Protein AF-A0A927G6R2-F1 (afdb_monomer)

Foldseek 3Di:
DVVVLLVQLLVQLLLVLLQVVLVVCCVPVVDDSVCSVVSSVVVNVCCVVQVSVLLVVLCVVCVVPDDPVSLVSSLVSLQVSLQVVQVVVCVVVVDNVSSVSSNVSSVSSSVSSVVSVVVD

pLDDT: mean 94.98, std 3.82, range [74.75, 98.56]

Solvent-accessible surface area (backbone atoms only — not comparable to full-atom values): 6210 Å² total; per-residue (Å²): 111,68,69,58,50,50,53,51,31,45,54,52,34,26,52,52,46,11,54,50,49,33,51,51,41,30,70,75,71,65,45,66,72,82,50,31,62,57,37,31,64,62,38,39,60,51,37,59,71,46,48,48,55,50,53,53,50,33,49,65,78,33,68,92,47,64,70,69,65,23,54,57,52,39,47,50,48,34,40,53,52,12,42,51,52,8,51,56,52,19,68,78,66,76,33,72,67,43,26,56,53,30,32,52,46,21,50,48,37,45,54,44,46,55,56,48,54,78,78,102

Secondary structure (DSSP, 8-state):
-HHHHHHHHHHHHHHHHHHHHHHHHHHHH---GGGHHHHHHHHHHHIIIIIHHHHHHHHHHHTT--HHHHHHHHHHHHHHHHHHHHHHHHHHHT-THHHHHHHHHHHHHHHHHHHHHHH-

Sequence (120 aa):
MIFLRKFLGFVLTTLLIGIFLTFLFAVIEGSSFLVIGLFLTGAFPFVLLIGVPVSFLSDYLTKNLNGKKRYTKAFFIHIIFGVLAGLVISFYFEGLFLVVITIIGALIFWLVDEFLRIKF

Structure (mmCIF, N/CA/C/O backbone):
data_AF-A0A927G6R2-F1
#
_entry.id   AF-A0A927G6R2-F1
#
loop_
_atom_site.group_PDB
_atom_site.id
_atom_site.type_symbol
_atom_site.label_atom_id
_atom_site.label_alt_id
_atom_site.label_comp_id
_atom_site.label_asym_id
_atom_site.label_entity_id
_atom_site.label_seq_id
_atom_site.pdbx_PDB_ins_code
_atom_site.Cartn_x
_atom_site.Cartn_y
_atom_site.Cartn_z
_atom_site.occupancy
_atom_site.B_iso_or_equiv
_atom_site.auth_seq_id
_atom_site.auth_comp_id
_atom_site.auth_asym_id
_atom_site.auth_atom_id
_atom_site.pdbx_PDB_model_num
ATOM 1 N N . MET A 1 1 ? -20.354 2.573 5.208 1.00 74.75 1 MET A N 1
ATOM 2 C CA . MET A 1 1 ? -19.118 3.329 4.882 1.00 74.75 1 MET A CA 1
ATOM 3 C C . MET A 1 1 ? -17.883 2.445 4.683 1.00 74.75 1 MET A C 1
ATOM 5 O O . MET A 1 1 ? -17.019 2.855 3.922 1.00 74.75 1 MET A O 1
ATOM 9 N N . ILE A 1 2 ? -17.796 1.230 5.258 1.00 91.12 2 ILE A N 1
ATOM 10 C CA . ILE A 1 2 ? -16.613 0.356 5.086 1.00 91.12 2 ILE A CA 1
ATOM 11 C C . ILE A 1 2 ? -16.292 0.028 3.619 1.00 91.12 2 ILE A C 1
ATOM 13 O O . ILE A 1 2 ? -15.148 0.177 3.212 1.00 91.12 2 ILE A O 1
ATOM 17 N N . PHE A 1 3 ? -17.290 -0.319 2.799 1.00 93.50 3 PHE A N 1
ATOM 18 C CA . PHE A 1 3 ? -17.073 -0.601 1.374 1.00 93.50 3 PHE A CA 1
ATOM 19 C C . PHE A 1 3 ? -16.540 0.613 0.611 1.00 93.50 3 PHE A C 1
ATOM 21 O O . PHE A 1 3 ? -15.600 0.474 -0.163 1.00 93.50 3 PHE A O 1
ATOM 28 N N . LEU A 1 4 ? -17.067 1.811 0.888 1.00 94.81 4 LEU A N 1
ATOM 29 C CA . LEU A 1 4 ? -16.550 3.051 0.308 1.00 94.81 4 LEU A CA 1
ATOM 30 C C . LEU A 1 4 ? -15.104 3.309 0.749 1.00 94.81 4 LEU A C 1
ATOM 32 O O . LEU A 1 4 ? -14.272 3.627 -0.091 1.00 94.81 4 LEU A O 1
ATOM 36 N N . ARG A 1 5 ? -14.779 3.111 2.036 1.00 96.25 5 ARG A N 1
ATOM 37 C CA . ARG A 1 5 ? -13.401 3.233 2.540 1.00 96.25 5 ARG A CA 1
ATOM 38 C C . ARG A 1 5 ? -12.452 2.302 1.789 1.00 96.25 5 ARG A C 1
ATOM 40 O O . ARG A 1 5 ? -11.391 2.739 1.363 1.00 96.25 5 ARG A O 1
ATOM 47 N N . LYS A 1 6 ? -12.834 1.036 1.602 1.00 96.88 6 LYS A N 1
ATOM 48 C CA . LYS A 1 6 ? -11.993 0.044 0.916 1.00 96.88 6 LYS A CA 1
ATOM 49 C C . LYS A 1 6 ? -11.883 0.309 -0.582 1.00 96.88 6 LYS A C 1
ATOM 51 O O . LYS A 1 6 ? -10.796 0.165 -1.126 1.00 96.88 6 LYS A O 1
ATOM 56 N N . PHE A 1 7 ? -12.956 0.771 -1.220 1.00 97.31 7 PHE A N 1
ATOM 57 C CA . PHE A 1 7 ? -12.921 1.214 -2.612 1.00 97.31 7 PHE A CA 1
ATOM 58 C C . PHE A 1 7 ? -12.006 2.434 -2.803 1.00 97.31 7 PHE A C 1
ATOM 60 O O . PHE A 1 7 ? -11.166 2.438 -3.696 1.00 97.31 7 PHE A O 1
ATOM 67 N N . LEU A 1 8 ? -12.102 3.444 -1.932 1.00 97.69 8 LEU A N 1
ATOM 68 C CA . LEU A 1 8 ? -11.206 4.604 -1.966 1.00 97.69 8 LEU A CA 1
ATOM 69 C C . LEU A 1 8 ? -9.756 4.208 -1.679 1.00 97.69 8 LEU A C 1
ATOM 71 O O . LEU A 1 8 ? -8.857 4.685 -2.365 1.00 97.69 8 LEU A O 1
ATOM 75 N N . GLY A 1 9 ? -9.530 3.316 -0.711 1.00 97.69 9 GLY A N 1
ATOM 76 C CA . GLY A 1 9 ? -8.203 2.783 -0.411 1.00 97.69 9 GLY A CA 1
ATOM 77 C C . GLY A 1 9 ? -7.596 2.091 -1.625 1.00 97.69 9 GLY A C 1
ATOM 78 O O . GLY A 1 9 ? -6.491 2.420 -2.035 1.00 97.69 9 GLY A O 1
ATOM 79 N N . PHE A 1 10 ? -8.372 1.229 -2.276 1.00 98.12 10 PHE A N 1
ATOM 80 C CA . PHE A 1 10 ? -8.000 0.585 -3.528 1.00 98.12 10 PHE A CA 1
ATOM 81 C C . PHE A 1 10 ? -7.601 1.583 -4.628 1.00 98.12 10 PHE A C 1
ATOM 83 O O . PHE A 1 10 ? -6.511 1.466 -5.193 1.00 98.12 10 PHE A O 1
ATOM 90 N N . VAL A 1 11 ? -8.453 2.573 -4.918 1.00 98.19 11 VAL A N 1
ATOM 91 C CA . VAL A 1 11 ? -8.196 3.567 -5.974 1.00 98.19 11 VAL A CA 1
ATOM 92 C C . VAL A 1 11 ? -6.942 4.383 -5.657 1.00 98.19 11 VAL A C 1
ATOM 94 O O . VAL A 1 11 ? -6.041 4.473 -6.489 1.00 98.19 11 VAL A O 1
ATOM 97 N N . LEU A 1 12 ? -6.848 4.943 -4.448 1.00 98.06 12 LEU A N 1
ATOM 98 C CA . LEU A 1 12 ? -5.726 5.794 -4.047 1.00 98.06 12 LEU A CA 1
ATOM 99 C C . LEU A 1 12 ? -4.409 5.020 -4.012 1.00 98.06 12 LEU A C 1
ATOM 101 O O . LEU A 1 12 ? -3.408 5.496 -4.539 1.00 98.06 12 LEU A O 1
ATOM 105 N N . THR A 1 13 ? -4.397 3.816 -3.442 1.00 97.94 13 THR A N 1
ATOM 106 C CA . THR A 1 13 ? -3.189 2.989 -3.397 1.00 97.94 13 THR A CA 1
ATOM 107 C C . THR A 1 13 ? -2.735 2.579 -4.792 1.00 97.94 13 THR A C 1
ATOM 109 O O . THR A 1 13 ? -1.543 2.665 -5.075 1.00 97.94 13 THR A O 1
ATOM 112 N N . THR A 1 14 ? -3.652 2.191 -5.683 1.00 98.00 14 THR A N 1
ATOM 113 C CA . THR A 1 14 ? -3.297 1.839 -7.069 1.00 98.00 14 THR A CA 1
ATOM 114 C C . THR A 1 14 ? -2.660 3.025 -7.790 1.00 98.00 14 THR A C 1
ATOM 116 O O . THR A 1 14 ? -1.613 2.868 -8.414 1.00 98.00 14 THR A O 1
ATOM 119 N N . LEU A 1 15 ? -3.239 4.225 -7.649 1.00 97.69 15 LEU A N 1
ATOM 120 C CA . LEU A 1 15 ? -2.684 5.451 -8.226 1.00 97.69 15 LEU A CA 1
ATOM 121 C C . LEU A 1 15 ? -1.287 5.763 -7.678 1.00 97.69 15 LEU A C 1
ATOM 123 O O . LEU A 1 15 ? -0.365 6.012 -8.452 1.00 97.69 15 LEU A O 1
ATOM 127 N N . LEU A 1 16 ? -1.113 5.711 -6.356 1.00 97.88 16 LEU A N 1
ATOM 128 C CA . LEU A 1 16 ? 0.167 6.004 -5.707 1.00 97.88 16 LEU A CA 1
ATOM 129 C C . LEU A 1 16 ? 1.256 4.993 -6.081 1.00 97.88 16 LEU A C 1
ATOM 131 O O . LEU A 1 16 ? 2.387 5.396 -6.340 1.00 97.88 16 LEU A O 1
ATOM 135 N N . ILE A 1 17 ? 0.924 3.701 -6.157 1.00 96.75 17 ILE A N 1
ATOM 136 C CA . ILE A 1 17 ? 1.861 2.667 -6.613 1.00 96.75 17 ILE A CA 1
ATOM 137 C C . ILE A 1 17 ? 2.223 2.890 -8.083 1.00 96.75 17 ILE A C 1
ATOM 139 O O . ILE A 1 17 ? 3.401 2.832 -8.422 1.00 96.75 17 ILE A O 1
ATOM 143 N N . GLY A 1 18 ? 1.252 3.190 -8.950 1.00 95.50 18 GLY A N 1
ATOM 144 C CA . GLY A 1 18 ? 1.524 3.474 -10.361 1.00 95.50 18 GLY A CA 1
ATOM 145 C C . GLY A 1 18 ? 2.471 4.661 -10.545 1.00 95.50 18 GLY A C 1
ATOM 146 O O . GLY A 1 18 ? 3.443 4.561 -11.295 1.00 95.50 18 GLY A O 1
ATOM 147 N N . ILE A 1 19 ? 2.245 5.755 -9.810 1.00 95.69 19 ILE A N 1
ATOM 148 C CA . ILE A 1 19 ? 3.135 6.928 -9.802 1.00 95.69 19 ILE A CA 1
ATOM 149 C C . ILE A 1 19 ? 4.528 6.544 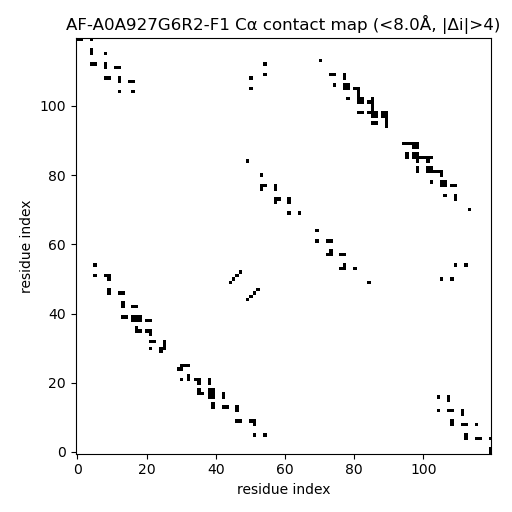-9.294 1.00 95.69 19 ILE A C 1
ATOM 151 O O . ILE A 1 19 ? 5.525 6.879 -9.934 1.00 95.69 19 ILE A O 1
ATOM 155 N N . PHE A 1 20 ? 4.601 5.819 -8.174 1.00 95.69 20 PHE A N 1
ATOM 156 C CA . PHE A 1 20 ? 5.863 5.377 -7.585 1.00 95.69 20 PHE A CA 1
ATOM 157 C C . PHE A 1 20 ? 6.683 4.528 -8.564 1.00 95.69 20 PHE A C 1
ATOM 159 O O . PHE A 1 20 ? 7.853 4.825 -8.791 1.00 95.69 20 PHE A O 1
ATOM 166 N N . LEU A 1 21 ? 6.069 3.514 -9.182 1.00 95.00 21 LEU A N 1
ATOM 167 C CA . LEU A 1 21 ? 6.736 2.646 -10.153 1.00 95.00 21 LEU A CA 1
ATOM 168 C C . LEU A 1 21 ? 7.180 3.422 -11.393 1.00 95.00 21 LEU A C 1
ATOM 170 O O . LEU A 1 21 ? 8.315 3.268 -11.828 1.00 95.00 21 LEU A O 1
ATOM 174 N N . THR A 1 22 ? 6.335 4.312 -11.915 1.00 95.50 22 THR A N 1
ATOM 175 C CA . THR A 1 22 ? 6.706 5.162 -13.058 1.00 95.50 22 THR A CA 1
ATOM 176 C C . THR A 1 22 ? 7.950 5.984 -12.746 1.00 95.50 22 THR A C 1
ATOM 178 O O . THR A 1 22 ? 8.886 6.009 -13.538 1.00 95.50 22 THR A O 1
ATOM 181 N N . PHE A 1 23 ? 7.991 6.624 -11.575 1.00 95.00 23 PHE A N 1
ATOM 182 C CA . PHE A 1 23 ? 9.150 7.405 -11.157 1.00 95.00 23 PHE A CA 1
ATOM 183 C C . PHE A 1 23 ? 10.396 6.528 -10.977 1.00 95.00 23 PHE A C 1
ATOM 185 O O . PHE A 1 23 ? 11.469 6.871 -11.466 1.00 95.00 23 PHE A O 1
ATOM 192 N N . LEU A 1 24 ? 10.248 5.376 -10.321 1.00 93.50 24 LEU A N 1
ATOM 193 C CA . LEU A 1 24 ? 11.337 4.436 -10.071 1.00 93.50 24 LEU A CA 1
ATOM 194 C C . LEU A 1 24 ? 11.999 3.969 -11.374 1.00 93.50 24 LEU A C 1
ATOM 196 O O . LEU A 1 24 ? 13.216 4.062 -11.515 1.00 93.50 24 LEU A O 1
ATOM 200 N N . PHE A 1 25 ? 11.201 3.522 -12.342 1.00 92.12 25 PHE A N 1
ATOM 201 C CA . PHE A 1 25 ? 11.698 3.049 -13.633 1.00 92.12 25 PHE A CA 1
ATOM 202 C C . PHE A 1 25 ? 12.192 4.189 -14.530 1.00 92.12 25 PHE A C 1
ATOM 204 O O . PHE A 1 25 ? 13.111 3.994 -15.323 1.00 92.12 25 PHE A O 1
ATOM 211 N N . ALA A 1 26 ? 11.629 5.396 -14.424 1.00 94.31 26 ALA A N 1
ATOM 212 C CA . ALA A 1 26 ? 12.170 6.565 -15.118 1.00 94.31 26 ALA A CA 1
ATOM 213 C C . ALA A 1 26 ? 13.593 6.891 -14.636 1.00 94.31 26 ALA A C 1
ATOM 215 O O . ALA A 1 26 ? 14.457 7.212 -15.445 1.00 94.31 26 ALA A O 1
ATOM 216 N N . VAL A 1 27 ? 13.855 6.754 -13.332 1.00 93.50 27 VAL A N 1
ATOM 217 C CA . VAL A 1 27 ? 15.175 7.019 -12.740 1.00 93.50 27 VAL A CA 1
ATOM 218 C C . VAL A 1 27 ? 16.172 5.887 -13.003 1.00 93.50 27 VAL A C 1
ATOM 220 O O . VAL A 1 27 ? 17.322 6.165 -13.326 1.00 93.50 27 VAL A O 1
ATOM 223 N N . ILE A 1 28 ? 15.760 4.624 -12.852 1.00 91.75 28 ILE A N 1
ATOM 224 C CA . ILE A 1 28 ? 16.673 3.472 -12.958 1.00 91.75 28 ILE A CA 1
ATOM 225 C C . ILE A 1 28 ? 16.964 3.109 -14.418 1.00 91.75 28 ILE A C 1
ATOM 227 O O . ILE A 1 28 ? 18.112 2.842 -14.763 1.00 91.75 28 ILE A O 1
ATOM 231 N N . GLU A 1 29 ? 15.939 3.097 -15.271 1.00 90.69 29 GLU A N 1
ATOM 232 C CA . GLU A 1 29 ? 16.034 2.581 -16.644 1.00 90.69 29 GLU A CA 1
ATOM 233 C C . GLU A 1 29 ? 15.911 3.680 -17.708 1.00 90.69 29 GLU A C 1
ATOM 235 O O . GLU A 1 29 ? 15.979 3.398 -18.902 1.00 90.69 29 GLU A O 1
ATOM 240 N N . GLY A 1 30 ? 15.706 4.941 -17.307 1.00 92.00 30 GLY A N 1
ATOM 241 C CA . GLY A 1 30 ? 15.472 6.037 -18.251 1.00 92.00 30 GLY A CA 1
ATOM 242 C C . GLY A 1 30 ? 14.129 5.932 -18.982 1.00 92.00 30 GLY A C 1
ATOM 243 O O . GLY A 1 30 ? 13.967 6.502 -20.061 1.00 92.00 30 GLY A O 1
ATOM 244 N N . SER A 1 31 ? 13.168 5.179 -18.431 1.00 90.62 31 SER A N 1
ATOM 245 C CA . SER A 1 31 ? 11.858 4.987 -19.060 1.00 90.62 31 SER A CA 1
ATOM 246 C C . SER A 1 31 ? 11.053 6.296 -19.152 1.00 90.62 31 SER A C 1
ATOM 248 O O . SER A 1 31 ? 11.194 7.209 -18.337 1.00 90.62 31 SER A O 1
ATOM 250 N N . SER A 1 32 ? 10.180 6.397 -20.158 1.00 91.44 32 SER A N 1
ATOM 251 C CA . SER A 1 32 ? 9.302 7.562 -20.331 1.00 91.44 32 SER A CA 1
ATOM 252 C C . SER A 1 32 ? 8.179 7.569 -19.296 1.00 91.44 32 SER A C 1
ATOM 254 O O . SER A 1 32 ? 7.500 6.562 -19.132 1.00 91.44 32 SER A O 1
ATOM 256 N N . PHE A 1 33 ? 7.866 8.726 -18.702 1.00 85.88 33 PHE A N 1
ATOM 257 C CA . PHE A 1 33 ? 6.713 8.891 -17.798 1.00 85.88 33 PHE A CA 1
ATOM 258 C C . PHE A 1 33 ? 5.357 8.507 -18.425 1.00 85.88 33 PHE A C 1
ATOM 260 O O . PHE A 1 33 ? 4.386 8.274 -17.705 1.00 85.88 33 PHE A O 1
ATOM 267 N N . LEU A 1 34 ? 5.282 8.395 -19.756 1.00 87.56 34 LEU A N 1
ATOM 268 C CA . LEU A 1 34 ? 4.086 7.938 -20.470 1.00 87.56 34 LEU A CA 1
ATOM 269 C C . LEU A 1 34 ? 3.724 6.470 -20.175 1.00 87.56 34 LEU A C 1
ATOM 271 O O . LEU A 1 34 ? 2.587 6.071 -20.420 1.00 87.56 34 LEU A O 1
ATOM 275 N N . VAL A 1 35 ? 4.635 5.674 -19.600 1.00 88.88 35 VAL A N 1
ATOM 276 C CA . VAL A 1 35 ? 4.361 4.274 -19.221 1.00 88.88 35 VAL A CA 1
ATOM 277 C C . VAL A 1 35 ? 3.507 4.130 -17.955 1.00 88.88 35 VAL A C 1
ATOM 279 O O . VAL A 1 35 ? 3.197 3.010 -17.556 1.00 88.88 35 VAL A O 1
ATOM 282 N N . ILE A 1 36 ? 3.066 5.229 -17.331 1.00 90.31 36 ILE A N 1
ATOM 283 C CA . ILE A 1 36 ? 2.228 5.182 -16.121 1.00 90.31 36 ILE A CA 1
ATOM 284 C C . ILE A 1 36 ? 0.978 4.311 -16.286 1.00 90.31 36 ILE A C 1
ATOM 286 O O . ILE A 1 36 ? 0.605 3.597 -15.356 1.00 90.31 36 ILE A O 1
ATOM 290 N N . GLY A 1 37 ? 0.371 4.298 -17.478 1.00 84.94 37 GLY A N 1
ATOM 291 C CA . GLY A 1 37 ? -0.767 3.429 -17.782 1.00 84.94 37 GLY A CA 1
ATOM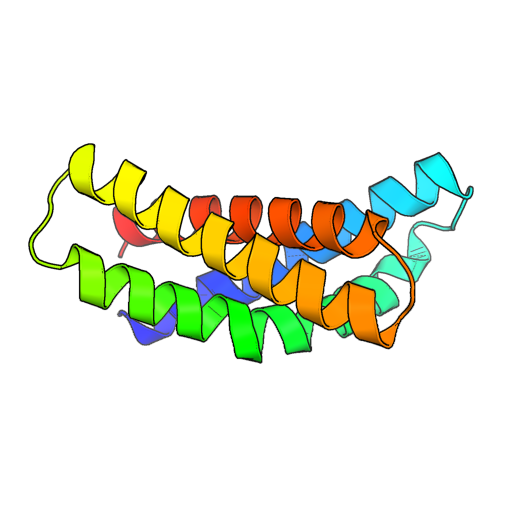 292 C C . GLY A 1 37 ? -0.438 1.948 -17.581 1.00 84.94 37 GLY A C 1
ATOM 293 O O . GLY A 1 37 ? -1.217 1.233 -16.955 1.00 84.94 37 GLY A O 1
ATOM 294 N N . LEU A 1 38 ? 0.749 1.509 -18.013 1.00 90.94 38 LEU A N 1
ATOM 295 C CA . LEU A 1 38 ? 1.220 0.136 -17.828 1.00 90.94 38 LEU A CA 1
ATOM 296 C C . LEU A 1 38 ? 1.341 -0.200 -16.340 1.00 90.94 38 LEU A C 1
ATOM 298 O O . LEU A 1 38 ? 0.770 -1.191 -15.889 1.00 90.94 38 LEU A O 1
ATOM 302 N N . PHE A 1 39 ? 2.006 0.646 -15.552 1.00 92.25 39 PHE A N 1
ATOM 303 C CA . PHE A 1 39 ? 2.183 0.384 -14.122 1.00 92.25 39 PHE A CA 1
ATOM 304 C C . PHE A 1 39 ? 0.878 0.455 -13.328 1.00 92.25 39 PHE A C 1
ATOM 306 O O . PHE A 1 39 ? 0.694 -0.333 -12.402 1.00 92.25 39 PHE A O 1
ATOM 313 N N . LEU A 1 40 ? -0.059 1.325 -13.710 1.00 90.94 40 LEU A N 1
ATOM 314 C CA . LEU A 1 40 ? -1.405 1.338 -13.135 1.00 90.94 40 LEU A CA 1
ATOM 315 C C . LEU A 1 40 ? -2.143 0.028 -13.426 1.00 90.94 40 LEU A C 1
ATOM 317 O O . LEU A 1 40 ? -2.677 -0.588 -12.503 1.00 90.94 40 LEU A O 1
ATOM 321 N N . THR A 1 41 ? -2.136 -0.429 -14.683 1.00 91.38 41 THR A N 1
ATOM 322 C CA . THR A 1 41 ? -2.772 -1.702 -15.063 1.00 91.38 41 THR A CA 1
ATOM 323 C C . THR A 1 41 ? -2.100 -2.909 -14.413 1.00 91.38 41 THR A C 1
ATOM 325 O O . THR A 1 41 ? -2.791 -3.845 -14.022 1.00 91.38 41 THR A O 1
ATOM 328 N N . GLY A 1 42 ? -0.778 -2.865 -14.229 1.00 91.19 42 GLY A N 1
ATOM 329 C CA . GLY A 1 42 ? -0.015 -3.902 -13.543 1.00 91.19 42 GLY A CA 1
ATOM 330 C C . GLY A 1 42 ? -0.288 -3.941 -12.041 1.00 91.19 42 GLY A C 1
ATOM 331 O O . GLY A 1 42 ? -0.459 -5.021 -11.490 1.00 91.19 42 GLY A O 1
ATOM 332 N N . ALA A 1 43 ? -0.385 -2.789 -11.370 1.00 93.00 43 ALA A N 1
ATOM 333 C CA . ALA A 1 43 ? -0.642 -2.718 -9.931 1.00 93.00 43 ALA A CA 1
ATOM 334 C C . ALA A 1 43 ? -2.089 -3.091 -9.567 1.00 93.00 43 ALA A C 1
ATOM 336 O O . ALA A 1 43 ? -2.317 -3.759 -8.556 1.00 93.00 43 ALA A O 1
ATOM 337 N N . PHE A 1 44 ? -3.059 -2.691 -10.396 1.00 96.06 44 PHE A N 1
ATOM 338 C CA . PHE A 1 44 ? -4.496 -2.893 -10.180 1.00 96.06 44 PHE A CA 1
ATOM 339 C C . PHE A 1 44 ? -4.872 -4.300 -9.670 1.00 96.06 44 PHE A C 1
ATOM 341 O O . PHE A 1 44 ? -5.483 -4.384 -8.599 1.00 96.06 44 PHE A O 1
ATOM 348 N N . PRO A 1 45 ? -4.525 -5.411 -10.357 1.00 94.88 45 PRO A N 1
ATOM 349 C CA . PRO A 1 45 ? -4.959 -6.742 -9.940 1.00 94.88 45 PRO A CA 1
ATOM 350 C C . PRO A 1 45 ? -4.384 -7.137 -8.580 1.00 94.88 45 PRO A C 1
ATOM 352 O O . PRO A 1 45 ? -5.093 -7.731 -7.773 1.00 94.88 45 PRO A O 1
ATOM 355 N N . PHE A 1 46 ? -3.140 -6.766 -8.272 1.00 94.31 46 PHE A N 1
ATOM 356 C CA . PHE A 1 46 ? -2.531 -7.090 -6.982 1.00 94.31 46 PHE A CA 1
ATOM 357 C C . PHE A 1 46 ? -3.147 -6.280 -5.841 1.00 94.31 46 PHE A C 1
ATOM 359 O O . PHE A 1 46 ? -3.445 -6.828 -4.779 1.00 94.31 46 PHE A O 1
ATOM 366 N N . VAL A 1 47 ? -3.396 -4.985 -6.049 1.00 97.19 47 VAL A N 1
ATOM 367 C CA . VAL A 1 47 ? -4.051 -4.150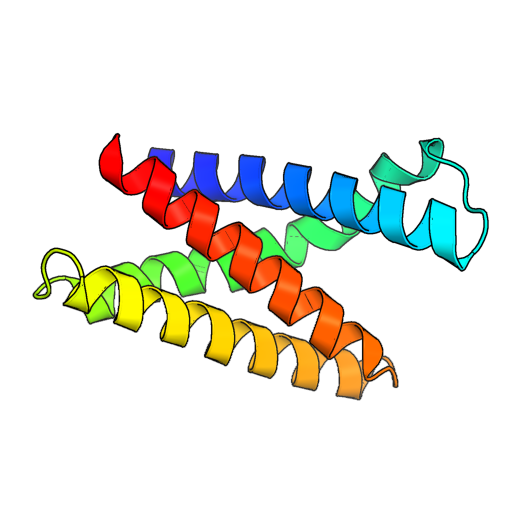 -5.032 1.00 97.19 47 VAL A CA 1
ATOM 368 C C . VAL A 1 47 ? -5.477 -4.649 -4.782 1.00 97.19 47 VAL A C 1
ATOM 370 O O . VAL A 1 47 ? -5.889 -4.749 -3.627 1.00 97.19 47 VAL A O 1
ATOM 373 N N . LEU A 1 48 ? -6.211 -5.024 -5.834 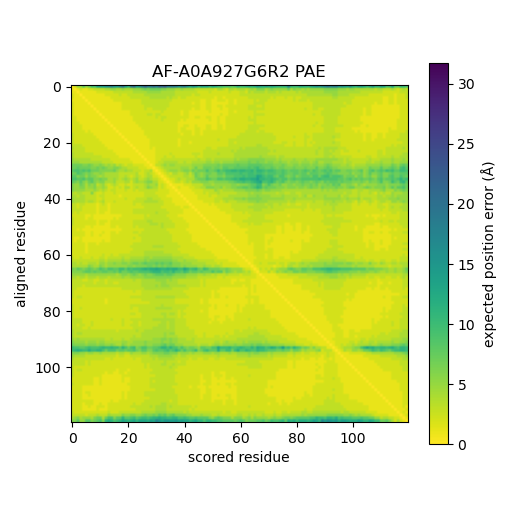1.00 97.56 48 LEU A N 1
ATOM 374 C CA . LEU A 1 48 ? -7.581 -5.523 -5.718 1.00 97.56 48 LEU A CA 1
ATOM 375 C C . LEU A 1 48 ? -7.658 -6.910 -5.066 1.00 97.56 48 LEU A C 1
ATOM 377 O O . LEU A 1 48 ? -8.456 -7.109 -4.155 1.00 97.56 48 LEU A O 1
ATOM 381 N N . LEU A 1 49 ? -6.852 -7.869 -5.529 1.00 96.88 49 LEU A N 1
ATOM 382 C CA . LEU A 1 49 ? -6.955 -9.278 -5.126 1.00 96.88 49 LEU A CA 1
ATOM 383 C C . LEU A 1 49 ? -6.160 -9.613 -3.862 1.00 96.88 49 LEU A C 1
ATOM 385 O O . LEU A 1 49 ? -6.458 -10.608 -3.210 1.00 96.88 49 LEU A O 1
ATOM 389 N N . ILE A 1 50 ? -5.163 -8.803 -3.503 1.00 96.94 50 ILE A N 1
ATOM 390 C CA . ILE A 1 50 ? -4.332 -9.023 -2.312 1.00 96.94 50 ILE A CA 1
ATOM 391 C C . ILE A 1 50 ? -4.508 -7.865 -1.337 1.00 96.94 50 ILE A C 1
ATOM 393 O O . ILE A 1 50 ? -4.910 -8.076 -0.194 1.00 96.94 50 ILE A O 1
ATOM 397 N N . GLY A 1 51 ? -4.261 -6.632 -1.783 1.00 97.69 51 GLY A N 1
ATOM 398 C CA . GLY A 1 51 ? -4.277 -5.455 -0.910 1.00 97.69 51 GLY A CA 1
ATOM 399 C C . GLY A 1 51 ? -5.614 -5.248 -0.188 1.00 97.69 51 GLY A C 1
ATOM 400 O O . GLY A 1 51 ? -5.644 -5.111 1.037 1.00 97.69 51 GLY A O 1
ATOM 401 N N . VAL A 1 52 ? -6.731 -5.286 -0.921 1.00 98.19 52 VAL A N 1
ATOM 402 C CA . VAL A 1 52 ? -8.074 -5.098 -0.348 1.00 98.19 52 VAL A CA 1
ATOM 403 C C . VAL A 1 52 ? -8.445 -6.223 0.633 1.00 98.19 52 VAL A C 1
ATOM 405 O O . VAL A 1 52 ? -8.828 -5.895 1.761 1.00 98.19 52 VAL A O 1
ATOM 408 N N . PRO A 1 53 ? -8.304 -7.525 0.306 1.00 98.38 53 PRO A N 1
ATOM 409 C CA . PRO A 1 53 ? -8.528 -8.596 1.280 1.00 98.38 53 PRO A CA 1
ATOM 410 C C . PRO A 1 53 ? -7.656 -8.487 2.534 1.00 98.38 53 PRO A C 1
ATOM 412 O O . PRO A 1 53 ? -8.167 -8.645 3.643 1.00 98.38 53 PRO A O 1
ATOM 415 N N . VAL A 1 54 ? -6.370 -8.149 2.388 1.00 98.38 54 VAL A N 1
ATOM 416 C CA . VAL A 1 54 ? -5.459 -7.935 3.527 1.00 98.38 54 VAL A CA 1
ATOM 417 C C . VAL A 1 54 ? -5.940 -6.783 4.402 1.00 98.38 54 VAL A C 1
ATOM 419 O O . VAL A 1 54 ? -5.910 -6.879 5.626 1.00 98.38 54 VAL A O 1
ATOM 422 N N . SER A 1 55 ? -6.451 -5.718 3.796 1.00 98.12 55 SER A N 1
ATOM 423 C CA . SER A 1 55 ? -7.016 -4.577 4.510 1.00 98.12 55 SER A CA 1
ATOM 424 C C . SER A 1 55 ? -8.305 -4.933 5.276 1.00 98.12 55 SER A C 1
ATOM 426 O O . SER A 1 55 ? -8.511 -4.463 6.398 1.00 98.12 55 SER A O 1
ATOM 428 N N . PHE A 1 56 ? -9.164 -5.809 4.740 1.00 98.31 56 PHE A N 1
ATOM 429 C CA . PHE A 1 56 ? -10.302 -6.363 5.492 1.00 98.31 56 PHE A CA 1
ATOM 430 C C . PHE A 1 56 ? -9.852 -7.268 6.644 1.00 98.31 56 PHE A C 1
ATOM 432 O O . PHE A 1 56 ? -10.370 -7.157 7.757 1.00 98.31 56 PHE A O 1
ATOM 439 N N . LEU A 1 57 ? -8.870 -8.137 6.396 1.00 98.25 57 LEU A N 1
ATOM 440 C CA . LEU A 1 57 ? -8.289 -9.006 7.416 1.00 98.25 57 LEU A CA 1
ATOM 441 C C . LEU A 1 57 ? -7.649 -8.186 8.545 1.00 98.25 57 LEU A C 1
ATOM 443 O O . LEU A 1 57 ? -7.854 -8.488 9.719 1.00 98.25 57 LEU A O 1
ATOM 447 N N . SER A 1 58 ? -6.929 -7.119 8.199 1.00 97.81 58 SER A N 1
ATOM 448 C CA . SER A 1 58 ? -6.327 -6.174 9.141 1.00 97.81 58 SER A CA 1
ATOM 449 C C . SER A 1 58 ? -7.376 -5.572 10.074 1.00 97.81 58 SER A C 1
ATOM 451 O O . SER A 1 58 ? -7.227 -5.625 11.298 1.00 97.81 58 SER A O 1
ATOM 453 N N . ASP A 1 59 ? -8.494 -5.089 9.530 1.00 96.44 59 ASP A N 1
ATOM 454 C CA . ASP A 1 59 ? -9.601 -4.582 10.343 1.00 96.44 59 ASP A CA 1
ATOM 455 C C . ASP A 1 59 ? -10.218 -5.667 11.232 1.00 96.44 59 ASP A C 1
ATOM 457 O O . ASP A 1 59 ? -10.475 -5.420 12.411 1.00 96.44 59 ASP A O 1
ATOM 461 N N . TYR A 1 60 ? -10.414 -6.876 10.704 1.00 97.44 60 TYR A N 1
ATOM 462 C CA . TYR A 1 60 ? -10.976 -7.988 11.466 1.00 97.44 60 TYR A CA 1
ATOM 463 C C . TYR A 1 60 ? -10.090 -8.395 12.653 1.00 97.44 60 TYR A C 1
ATOM 465 O O . TYR A 1 60 ? -10.583 -8.522 13.777 1.00 97.44 60 TYR A O 1
ATOM 473 N N . LEU A 1 61 ? -8.781 -8.552 12.435 1.00 97.81 61 LEU A N 1
ATOM 474 C CA . LEU A 1 61 ? -7.823 -8.953 13.472 1.00 97.81 61 LEU A CA 1
ATOM 475 C C . LEU A 1 61 ? -7.552 -7.841 14.494 1.00 97.81 61 LEU A C 1
ATOM 477 O O . LEU A 1 61 ? -7.135 -8.119 15.620 1.00 97.81 61 LEU A O 1
ATOM 481 N N . THR A 1 62 ? -7.790 -6.581 14.125 1.00 96.81 62 THR A N 1
ATOM 482 C CA . THR A 1 62 ? -7.538 -5.423 14.992 1.00 96.81 62 THR A CA 1
ATOM 483 C C . THR A 1 62 ? -8.796 -4.776 15.572 1.00 96.81 62 THR A C 1
ATOM 485 O O . THR A 1 62 ? -8.678 -3.782 16.286 1.00 96.81 62 THR A O 1
ATOM 488 N N . LYS A 1 63 ? -9.987 -5.348 15.348 1.00 95.12 63 LYS A N 1
ATOM 489 C CA . LYS A 1 63 ? -11.283 -4.770 15.757 1.00 95.12 63 LYS A CA 1
ATOM 490 C C . LYS A 1 63 ? -11.409 -4.422 17.248 1.00 95.12 63 LYS A C 1
ATOM 492 O O . LYS A 1 63 ? -12.118 -3.485 17.587 1.00 95.12 63 LYS A O 1
ATOM 497 N N . ASN A 1 64 ? -10.700 -5.143 18.120 1.00 95.44 64 ASN A N 1
ATOM 498 C CA . ASN A 1 64 ? -10.722 -4.942 19.577 1.00 95.44 64 ASN A CA 1
ATOM 499 C C . ASN A 1 64 ? -9.544 -4.089 20.089 1.00 95.44 64 ASN A C 1
ATOM 501 O O . ASN A 1 64 ? -9.308 -4.005 21.293 1.00 95.44 64 ASN A O 1
ATOM 505 N N . LEU A 1 65 ? -8.741 -3.518 19.187 1.00 95.50 65 LEU A N 1
ATOM 506 C CA . LEU A 1 65 ? -7.561 -2.728 19.521 1.00 95.50 65 LEU A CA 1
ATOM 507 C C . LEU A 1 65 ? -7.796 -1.262 19.177 1.00 95.50 65 LEU A C 1
ATOM 509 O O . LEU A 1 65 ? -8.332 -0.937 18.120 1.00 95.50 65 LEU A O 1
ATOM 513 N N . ASN A 1 66 ? -7.288 -0.377 20.034 1.00 91.75 66 ASN A N 1
ATOM 514 C CA . ASN A 1 66 ? -7.448 1.065 19.885 1.00 91.75 66 ASN A CA 1
ATOM 515 C C . ASN A 1 66 ? -6.092 1.778 19.773 1.00 91.75 66 ASN A C 1
ATOM 517 O O . ASN A 1 66 ? -5.063 1.292 20.263 1.00 91.75 66 ASN A O 1
ATOM 521 N N . GLY A 1 67 ? -6.107 2.943 19.119 1.00 92.00 67 GLY A N 1
ATOM 522 C CA . GLY A 1 67 ? -4.967 3.853 18.998 1.00 92.00 67 GLY A CA 1
ATOM 523 C C . GLY A 1 67 ? -3.688 3.182 18.486 1.00 92.00 67 GLY A C 1
ATOM 524 O O . GLY A 1 67 ? -3.703 2.414 17.521 1.00 92.00 67 GLY A O 1
ATOM 525 N N . LYS A 1 68 ? -2.571 3.449 19.174 1.00 93.88 68 LYS A N 1
ATOM 526 C CA . LYS A 1 68 ? -1.224 3.000 18.783 1.00 93.88 68 LYS A CA 1
ATOM 527 C C . LYS A 1 68 ? -1.103 1.479 18.638 1.00 93.88 68 LYS A C 1
ATOM 529 O O . LYS A 1 68 ? -0.479 1.011 17.693 1.00 93.88 68 LYS A O 1
ATOM 534 N N . LYS A 1 69 ? -1.730 0.696 19.530 1.00 95.12 69 LYS A N 1
ATOM 535 C CA . LYS A 1 69 ? -1.664 -0.779 19.476 1.00 95.12 69 LYS A CA 1
ATOM 536 C C . LYS A 1 69 ? -2.265 -1.318 18.182 1.00 95.12 69 LYS A C 1
ATOM 538 O O . LYS A 1 69 ? -1.703 -2.232 17.586 1.00 95.12 69 LYS A O 1
ATOM 543 N N . ARG A 1 70 ? -3.389 -0.747 17.741 1.00 95.88 70 ARG A N 1
ATOM 544 C CA . ARG A 1 70 ? -3.992 -1.121 16.464 1.00 95.88 70 ARG A CA 1
ATOM 545 C C . ARG A 1 70 ? -3.099 -0.723 15.295 1.00 95.88 70 ARG A C 1
ATOM 547 O O . ARG A 1 70 ? -2.829 -1.577 14.462 1.00 95.88 70 ARG A O 1
ATOM 554 N N . TYR A 1 71 ? -2.649 0.531 15.257 1.00 96.56 71 TYR A N 1
ATOM 555 C CA . TYR A 1 71 ? -1.820 1.062 14.170 1.00 96.56 71 TYR A CA 1
ATOM 556 C C . TYR A 1 71 ? -0.596 0.174 13.907 1.00 96.56 71 TYR A C 1
ATOM 558 O O . TYR A 1 71 ? -0.358 -0.255 12.780 1.00 96.56 71 TYR A O 1
ATOM 566 N N . THR A 1 72 ? 0.119 -0.200 14.974 1.00 97.38 72 THR A N 1
ATOM 567 C CA . THR A 1 72 ? 1.274 -1.099 14.890 1.00 97.38 72 THR A CA 1
ATOM 568 C C . THR A 1 72 ? 0.893 -2.512 14.439 1.00 97.38 72 THR A C 1
ATOM 570 O O . THR A 1 72 ? 1.603 -3.096 13.628 1.00 97.38 72 THR A O 1
ATOM 573 N N . LYS A 1 73 ? -0.221 -3.087 14.914 1.00 97.56 73 LYS A N 1
ATOM 574 C CA . LYS A 1 73 ? -0.646 -4.415 14.435 1.00 97.56 73 LYS A CA 1
ATOM 575 C C . LYS A 1 73 ? -1.071 -4.396 12.966 1.00 97.56 73 LYS A C 1
ATOM 577 O O . LYS A 1 73 ? -0.699 -5.308 12.237 1.00 97.56 73 LYS A O 1
ATOM 582 N N . ALA A 1 74 ? -1.805 -3.372 12.536 1.00 97.94 74 ALA A N 1
ATOM 583 C CA . ALA A 1 74 ? -2.198 -3.198 11.141 1.00 97.94 74 ALA A CA 1
ATOM 584 C C . ALA A 1 74 ? -0.961 -3.108 10.235 1.00 97.94 74 ALA A C 1
ATOM 586 O O . ALA A 1 74 ? -0.882 -3.831 9.247 1.00 97.94 74 ALA A O 1
ATOM 587 N N . PHE A 1 75 ? 0.045 -2.321 10.632 1.00 98.50 75 PHE A N 1
ATOM 588 C CA . PHE A 1 75 ? 1.332 -2.242 9.936 1.00 98.50 75 PHE A CA 1
ATOM 589 C C . PHE A 1 75 ? 1.948 -3.624 9.702 1.00 98.50 75 PHE A C 1
ATOM 591 O O . PHE A 1 75 ? 2.235 -3.990 8.565 1.00 98.50 75 PHE A O 1
ATOM 598 N N . PHE A 1 76 ? 2.099 -4.420 10.765 1.00 98.50 76 PHE A N 1
ATOM 599 C CA . PHE A 1 76 ? 2.693 -5.750 10.646 1.00 98.50 76 PHE A CA 1
ATOM 600 C C . PHE A 1 76 ? 1.880 -6.676 9.746 1.00 98.50 76 PHE A C 1
ATOM 602 O O . PHE A 1 76 ? 2.473 -7.407 8.963 1.00 98.50 76 PHE A O 1
ATOM 609 N N . ILE A 1 77 ? 0.546 -6.627 9.810 1.00 98.56 77 ILE A N 1
ATOM 610 C CA . ILE A 1 77 ? -0.312 -7.420 8.920 1.00 98.56 77 ILE A CA 1
ATOM 611 C C . ILE A 1 77 ? -0.013 -7.059 7.462 1.00 98.56 77 ILE A C 1
ATOM 613 O O . ILE A 1 77 ? 0.321 -7.941 6.676 1.00 98.56 77 ILE A O 1
ATOM 617 N N . HIS A 1 78 ? -0.050 -5.775 7.104 1.00 98.50 78 HIS A N 1
ATOM 618 C CA . HIS A 1 78 ? 0.231 -5.349 5.733 1.00 98.50 78 HIS A CA 1
ATOM 619 C C . HIS A 1 78 ? 1.640 -5.740 5.280 1.00 98.50 78 HIS A C 1
ATOM 621 O O . HIS A 1 78 ? 1.786 -6.287 4.191 1.00 98.50 78 HIS A O 1
ATOM 627 N N . ILE A 1 79 ? 2.663 -5.526 6.111 1.00 98.44 79 ILE A N 1
ATOM 628 C CA . ILE A 1 79 ? 4.045 -5.860 5.751 1.00 98.44 79 ILE A CA 1
ATOM 629 C C . ILE A 1 79 ? 4.249 -7.363 5.595 1.00 98.44 79 ILE A C 1
ATOM 631 O O . ILE A 1 79 ? 4.845 -7.778 4.608 1.00 98.44 79 ILE A O 1
ATOM 635 N N . ILE A 1 80 ? 3.723 -8.186 6.505 1.00 98.50 80 ILE A N 1
ATOM 636 C CA . ILE A 1 80 ? 3.822 -9.648 6.398 1.00 98.50 80 ILE A CA 1
ATOM 6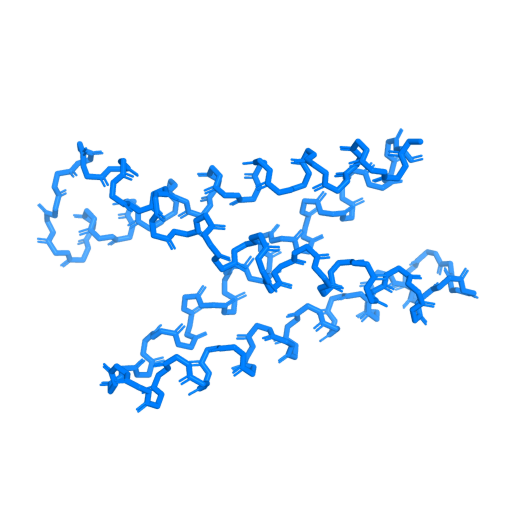37 C C . ILE A 1 80 ? 3.190 -10.118 5.087 1.00 98.50 80 ILE A C 1
ATOM 639 O O . ILE A 1 80 ? 3.821 -10.856 4.335 1.00 98.50 80 ILE A O 1
ATOM 643 N N . PHE A 1 81 ? 1.982 -9.653 4.764 1.00 98.31 81 PHE A N 1
ATOM 644 C CA . PHE A 1 81 ? 1.331 -10.025 3.509 1.00 98.31 81 PHE A CA 1
ATOM 645 C C . PHE A 1 81 ? 2.024 -9.437 2.272 1.00 98.31 81 PHE A C 1
ATOM 647 O O . PHE A 1 81 ? 2.064 -10.099 1.240 1.00 98.31 81 PHE A O 1
ATOM 654 N N . GLY A 1 82 ? 2.613 -8.243 2.368 1.00 98.00 82 GLY A N 1
ATOM 655 C CA . GLY A 1 82 ? 3.431 -7.651 1.309 1.00 98.00 82 GLY A CA 1
ATOM 656 C C . GLY A 1 82 ? 4.690 -8.465 1.017 1.00 98.00 82 GLY A C 1
ATOM 657 O O . GLY A 1 82 ? 4.995 -8.724 -0.147 1.00 98.00 82 GLY A O 1
ATOM 658 N N . VAL A 1 83 ? 5.383 -8.932 2.061 1.00 98.12 83 VAL A N 1
ATOM 659 C CA . VAL A 1 83 ? 6.530 -9.845 1.943 1.00 98.12 83 VAL A CA 1
ATOM 660 C C . VAL A 1 83 ? 6.087 -11.170 1.331 1.00 98.12 83 VAL A C 1
A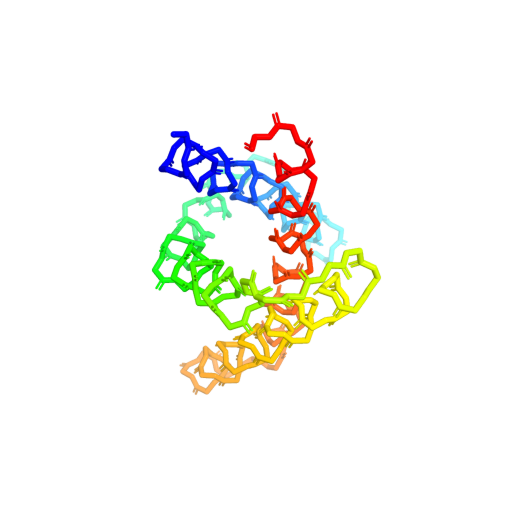TOM 662 O O . VAL A 1 83 ? 6.693 -11.613 0.363 1.00 98.12 83 VAL A O 1
ATOM 665 N N . LEU A 1 84 ? 5.016 -11.787 1.843 1.00 97.75 84 LEU A N 1
ATOM 666 C CA . LEU A 1 84 ? 4.510 -13.061 1.322 1.00 97.75 84 LEU A CA 1
ATOM 667 C C . LEU A 1 84 ? 4.119 -12.958 -0.156 1.00 97.75 84 LEU A C 1
ATOM 669 O O . LEU A 1 84 ? 4.552 -13.782 -0.955 1.00 97.75 84 LEU A O 1
ATOM 673 N N . ALA A 1 85 ? 3.358 -11.928 -0.536 1.00 96.12 85 ALA A N 1
ATOM 674 C CA . ALA A 1 85 ? 3.004 -11.679 -1.931 1.00 96.12 85 ALA A CA 1
ATOM 675 C C . ALA A 1 85 ? 4.254 -11.468 -2.795 1.00 96.12 85 ALA A C 1
ATOM 677 O O . ALA A 1 85 ? 4.361 -12.043 -3.874 1.00 96.12 85 ALA A O 1
ATOM 678 N N . GLY A 1 86 ? 5.223 -10.704 -2.288 1.00 96.69 86 GLY A N 1
ATOM 679 C CA . GLY A 1 86 ? 6.509 -10.476 -2.938 1.00 96.69 86 GLY A CA 1
ATOM 680 C C . GLY A 1 86 ? 7.293 -11.750 -3.191 1.00 96.69 86 GLY A C 1
ATOM 681 O O . GLY A 1 86 ? 7.776 -11.951 -4.298 1.00 96.69 86 GLY A O 1
ATOM 682 N N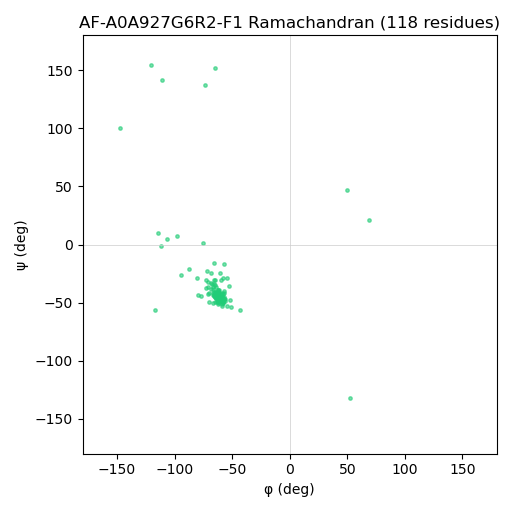 . LEU A 1 87 ? 7.399 -12.623 -2.189 1.00 96.94 87 LEU A N 1
ATOM 683 C CA . LEU A 1 87 ? 8.099 -13.902 -2.304 1.00 96.94 87 LEU A CA 1
ATOM 684 C C . LEU A 1 87 ? 7.412 -14.827 -3.309 1.00 96.94 87 LEU A C 1
ATOM 686 O O . LEU A 1 87 ? 8.089 -15.433 -4.134 1.00 96.94 87 LEU A O 1
ATOM 690 N N . VAL A 1 88 ? 6.077 -14.894 -3.285 1.00 96.00 88 VAL A N 1
ATOM 691 C CA . VAL A 1 88 ? 5.303 -15.686 -4.252 1.00 96.00 88 VAL A CA 1
ATOM 692 C C . VAL A 1 88 ? 5.527 -15.165 -5.672 1.00 96.00 88 VAL A C 1
ATOM 694 O O . VAL A 1 88 ? 5.857 -15.942 -6.559 1.00 96.00 88 VAL A O 1
ATOM 697 N N . ILE A 1 89 ? 5.409 -13.856 -5.898 1.00 93.75 89 ILE A N 1
ATOM 698 C CA . ILE A 1 89 ? 5.629 -13.253 -7.220 1.00 93.75 89 ILE A CA 1
ATOM 699 C C . ILE A 1 89 ? 7.089 -13.443 -7.658 1.00 93.75 89 ILE A C 1
ATOM 701 O O . ILE A 1 89 ? 7.346 -13.876 -8.776 1.00 93.75 89 ILE A O 1
ATOM 705 N N . SER A 1 90 ? 8.051 -13.187 -6.771 1.00 95.38 90 SER A N 1
ATOM 706 C CA . SER A 1 90 ? 9.479 -13.373 -7.047 1.00 95.38 90 SER A CA 1
ATOM 707 C C . SER A 1 90 ? 9.825 -14.815 -7.404 1.00 95.38 90 SER A C 1
ATOM 709 O O . SER A 1 90 ? 10.771 -15.016 -8.157 1.00 95.38 90 SER A O 1
ATOM 711 N N . PHE A 1 91 ? 9.102 -15.801 -6.870 1.00 94.69 91 PHE A N 1
ATOM 712 C CA . PHE A 1 91 ? 9.285 -17.206 -7.222 1.00 94.69 91 PHE A CA 1
ATOM 713 C C . PHE A 1 91 ? 8.850 -17.498 -8.666 1.00 94.69 91 PHE A C 1
ATOM 715 O O . PHE A 1 91 ? 9.527 -18.250 -9.355 1.00 94.69 91 PHE A O 1
ATOM 722 N N . TYR A 1 92 ? 7.767 -16.878 -9.147 1.00 93.00 92 TYR A N 1
ATOM 723 C CA . TYR A 1 92 ? 7.279 -17.079 -10.520 1.00 93.00 92 TYR A CA 1
ATOM 724 C C . TYR A 1 92 ? 8.026 -16.263 -11.582 1.00 93.00 92 TYR A C 1
ATOM 726 O O . TYR A 1 92 ? 8.081 -16.682 -12.734 1.00 93.00 92 TYR A O 1
ATOM 734 N N . PHE A 1 93 ? 8.560 -15.095 -11.218 1.00 91.62 93 PHE A N 1
ATOM 735 C CA . PHE A 1 93 ? 9.186 -14.148 -12.154 1.00 91.62 93 PHE A CA 1
ATOM 736 C C . PHE A 1 93 ? 10.697 -13.967 -11.932 1.00 91.62 93 PHE A C 1
ATOM 738 O O . PHE A 1 93 ? 11.287 -13.052 -12.496 1.00 91.62 93 PHE A O 1
ATOM 745 N N . GLU A 1 94 ? 11.309 -14.805 -11.089 1.00 87.94 94 GLU A N 1
ATOM 746 C CA . GLU A 1 94 ? 12.757 -14.856 -10.824 1.00 87.94 94 GLU A CA 1
ATOM 747 C C . GLU A 1 94 ? 13.402 -13.491 -10.499 1.00 87.94 94 GLU A C 1
ATOM 749 O O . GLU A 1 94 ? 14.463 -13.136 -11.008 1.00 87.94 94 GLU A O 1
ATOM 754 N N . GLY A 1 95 ? 12.778 -12.703 -9.613 1.00 90.31 95 GLY A N 1
ATOM 755 C CA . GLY A 1 95 ? 13.247 -11.346 -9.308 1.00 90.31 95 GLY A CA 1
ATOM 756 C C . GLY A 1 95 ? 13.013 -10.898 -7.869 1.00 90.31 95 GLY A C 1
ATOM 757 O O . GLY A 1 95 ? 11.939 -10.398 -7.541 1.00 90.31 95 GLY A O 1
ATOM 758 N N . LEU A 1 96 ? 14.052 -10.956 -7.023 1.00 92.38 96 LEU A N 1
ATOM 759 C CA . LEU A 1 96 ? 13.978 -10.516 -5.616 1.00 92.38 96 LEU A CA 1
ATOM 760 C C . LEU A 1 96 ? 13.612 -9.033 -5.457 1.00 92.38 96 LEU A C 1
ATOM 762 O O . LEU A 1 96 ? 13.046 -8.636 -4.439 1.00 92.38 96 LEU A O 1
ATOM 766 N N . PHE A 1 97 ? 13.881 -8.214 -6.474 1.00 92.19 97 PHE A N 1
ATOM 767 C CA . PHE A 1 97 ? 13.448 -6.818 -6.520 1.00 92.19 97 PHE A CA 1
ATOM 768 C C . PHE A 1 97 ? 11.919 -6.666 -6.403 1.00 92.19 97 PHE A C 1
ATOM 770 O O . PHE A 1 97 ? 11.433 -5.691 -5.828 1.00 92.19 97 PHE A O 1
ATOM 777 N N . LEU A 1 98 ? 11.149 -7.665 -6.851 1.00 92.88 98 LEU A N 1
ATOM 778 C CA . LEU A 1 98 ? 9.690 -7.680 -6.726 1.00 92.88 98 LEU A CA 1
ATOM 779 C C . LEU A 1 98 ? 9.246 -7.743 -5.260 1.00 92.88 98 LEU A C 1
ATOM 781 O O . LEU A 1 98 ? 8.234 -7.142 -4.915 1.00 92.88 98 LEU A O 1
ATOM 785 N N . VAL A 1 99 ? 10.033 -8.373 -4.379 1.00 96.69 99 VAL A N 1
ATOM 786 C CA . VAL A 1 99 ? 9.774 -8.374 -2.929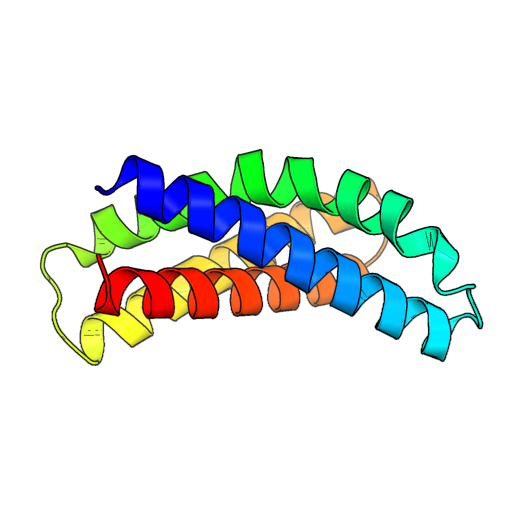 1.00 96.69 99 VAL A CA 1
ATOM 787 C C . VAL A 1 99 ? 9.851 -6.955 -2.368 1.00 96.69 99 VAL A C 1
ATOM 789 O O . VAL A 1 99 ? 9.015 -6.549 -1.563 1.00 96.69 99 VAL A O 1
ATOM 792 N N . VAL A 1 100 ? 10.830 -6.167 -2.816 1.00 96.06 100 VAL A N 1
ATOM 793 C CA . VAL A 1 100 ? 10.972 -4.768 -2.393 1.00 96.06 100 VAL A CA 1
ATOM 794 C C . VAL A 1 100 ? 9.780 -3.946 -2.882 1.00 96.06 100 VAL A C 1
ATOM 796 O O . VAL A 1 100 ? 9.184 -3.207 -2.096 1.00 96.06 100 VAL A O 1
ATOM 799 N N . ILE A 1 101 ? 9.376 -4.122 -4.145 1.00 95.06 101 ILE A N 1
ATOM 800 C CA . ILE A 1 101 ? 8.207 -3.438 -4.714 1.00 95.06 101 ILE A CA 1
ATOM 801 C C . ILE A 1 101 ? 6.936 -3.753 -3.917 1.00 95.06 101 ILE A C 1
ATOM 803 O O . ILE A 1 101 ? 6.188 -2.833 -3.579 1.00 95.06 101 ILE A O 1
ATOM 807 N N . THR A 1 102 ? 6.673 -5.018 -3.585 1.00 96.50 102 THR A N 1
ATOM 808 C CA . THR A 1 102 ? 5.449 -5.384 -2.857 1.00 96.50 102 THR A CA 1
ATOM 809 C C . THR A 1 102 ? 5.464 -4.918 -1.407 1.00 96.50 102 THR A C 1
ATOM 811 O O . THR A 1 102 ? 4.408 -4.550 -0.892 1.00 96.50 102 THR A O 1
ATOM 814 N N . ILE A 1 103 ? 6.627 -4.871 -0.748 1.00 98.06 103 ILE A N 1
ATOM 815 C CA . ILE A 1 103 ? 6.762 -4.264 0.585 1.00 98.06 103 ILE A CA 1
ATOM 816 C C . ILE A 1 103 ? 6.409 -2.776 0.519 1.00 98.06 103 ILE A C 1
ATOM 818 O O . ILE A 1 103 ? 5.620 -2.301 1.336 1.00 98.06 103 ILE A O 1
ATOM 822 N N . ILE A 1 104 ? 6.936 -2.042 -0.466 1.00 97.69 104 ILE A N 1
ATOM 823 C CA . ILE A 1 104 ? 6.613 -0.621 -0.652 1.00 97.69 104 ILE A CA 1
ATOM 824 C C . ILE A 1 104 ? 5.123 -0.445 -0.965 1.00 97.69 104 ILE A C 1
ATOM 826 O O . ILE A 1 104 ? 4.462 0.399 -0.361 1.00 97.69 104 ILE A O 1
ATOM 830 N N . GLY A 1 105 ? 4.557 -1.284 -1.834 1.00 97.56 105 GLY A N 1
ATOM 831 C CA . GLY A 1 105 ? 3.122 -1.283 -2.115 1.00 97.56 105 GLY A CA 1
ATOM 832 C C . GLY A 1 105 ? 2.274 -1.535 -0.865 1.00 97.56 105 GLY A C 1
ATOM 833 O O . GLY A 1 105 ? 1.285 -0.839 -0.638 1.00 97.56 105 GLY A O 1
ATOM 834 N N . ALA A 1 106 ? 2.684 -2.471 -0.007 1.00 98.38 106 ALA A N 1
ATOM 835 C CA . ALA A 1 106 ? 2.015 -2.751 1.259 1.00 98.38 106 ALA A CA 1
ATOM 836 C C . ALA A 1 106 ? 2.122 -1.590 2.258 1.00 98.38 106 ALA A C 1
ATOM 838 O O . ALA A 1 106 ? 1.137 -1.290 2.935 1.00 98.38 106 ALA A O 1
ATOM 839 N N . LEU A 1 107 ? 3.273 -0.907 2.317 1.00 98.50 107 LEU A N 1
ATOM 840 C CA . LEU A 1 107 ? 3.455 0.318 3.105 1.00 98.50 107 LEU A CA 1
ATOM 841 C C . LEU A 1 107 ? 2.504 1.424 2.641 1.00 98.50 107 LEU A C 1
ATOM 843 O O . LEU A 1 107 ? 1.817 2.024 3.467 1.00 98.50 107 LEU A O 1
ATOM 847 N N . ILE A 1 108 ? 2.432 1.665 1.328 1.00 98.38 108 ILE A N 1
ATOM 848 C CA . ILE A 1 108 ? 1.523 2.655 0.739 1.00 98.38 108 ILE A CA 1
ATOM 849 C C . ILE A 1 108 ? 0.072 2.292 1.066 1.00 98.38 108 ILE A C 1
ATOM 851 O O . ILE A 1 108 ? -0.681 3.158 1.510 1.00 98.38 108 ILE A O 1
ATOM 855 N N . PHE A 1 109 ? -0.325 1.025 0.891 1.00 98.44 109 PHE A N 1
ATOM 856 C CA . PHE A 1 109 ? -1.687 0.589 1.211 1.00 98.44 109 PHE A CA 1
ATOM 857 C C . PHE A 1 109 ? -2.009 0.849 2.678 1.00 98.44 109 PHE A C 1
ATOM 859 O O . PHE A 1 109 ? -3.017 1.478 2.986 1.00 98.44 109 PHE A O 1
ATOM 866 N N . TRP A 1 110 ? -1.147 0.400 3.586 1.00 98.56 110 TRP A N 1
ATOM 867 C CA . TRP A 1 110 ? -1.350 0.579 5.016 1.00 98.56 110 TRP A CA 1
ATOM 868 C C . TRP A 1 110 ? -1.527 2.053 5.402 1.00 98.56 110 TRP A C 1
ATOM 870 O O . TRP A 1 110 ? -2.481 2.383 6.106 1.00 98.56 110 TRP A O 1
ATOM 880 N N . LEU A 1 111 ? -0.665 2.946 4.902 1.00 98.19 111 LEU A N 1
ATOM 881 C CA . LEU A 1 111 ? -0.780 4.385 5.159 1.00 98.19 111 LEU A CA 1
ATOM 882 C C . LEU A 1 111 ? -2.124 4.943 4.678 1.00 98.19 111 LEU A C 1
ATOM 884 O O . LEU A 1 111 ? -2.781 5.685 5.408 1.00 98.19 111 LEU A O 1
ATOM 888 N N . VAL A 1 112 ? -2.549 4.567 3.469 1.00 98.06 112 VAL A N 1
ATOM 889 C CA . VAL A 1 112 ? -3.834 4.991 2.900 1.00 98.06 112 VAL A CA 1
ATOM 890 C C . VAL A 1 112 ? -5.011 4.447 3.716 1.00 98.06 112 VAL A C 1
ATOM 892 O O . VAL A 1 112 ? -5.927 5.205 4.032 1.00 98.06 112 VAL A O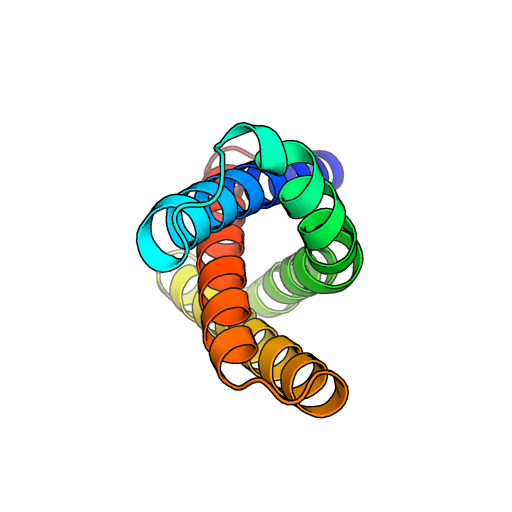 1
ATOM 895 N N . ASP A 1 113 ? -5.003 3.164 4.084 1.00 96.62 113 ASP A N 1
ATOM 896 C CA . ASP A 1 113 ? -6.093 2.536 4.843 1.00 96.62 113 ASP A CA 1
ATOM 897 C C . ASP A 1 113 ? -6.241 3.162 6.236 1.00 96.62 113 ASP A C 1
ATOM 899 O O . ASP A 1 113 ? -7.352 3.497 6.652 1.00 96.62 113 ASP A O 1
ATOM 903 N N . GLU A 1 114 ? -5.127 3.412 6.930 1.00 96.31 114 GLU A N 1
ATOM 904 C CA . GLU A 1 114 ? -5.138 4.093 8.226 1.00 96.31 114 GLU A CA 1
ATOM 905 C C . GLU A 1 114 ? -5.605 5.547 8.107 1.00 96.31 114 GLU A C 1
ATOM 907 O O . GLU A 1 114 ? -6.448 5.979 8.896 1.00 96.31 114 GLU A O 1
ATOM 912 N N . PHE A 1 115 ? -5.128 6.288 7.101 1.00 96.56 115 PHE A N 1
ATOM 913 C CA . PHE A 1 115 ? -5.568 7.663 6.856 1.00 96.56 115 PHE A CA 1
ATOM 914 C C . PHE A 1 115 ? -7.076 7.739 6.594 1.00 96.56 115 PHE A C 1
ATOM 916 O O . PHE A 1 115 ? -7.784 8.542 7.205 1.00 96.56 115 PHE A O 1
ATOM 923 N N . LEU A 1 116 ? -7.597 6.876 5.721 1.00 95.69 116 LEU A N 1
ATOM 924 C CA . LEU A 1 116 ? -9.023 6.853 5.418 1.00 95.69 116 LEU A CA 1
ATOM 925 C C . LEU A 1 116 ? -9.854 6.427 6.633 1.00 95.69 116 LEU A C 1
ATOM 927 O O . LEU A 1 116 ? -10.947 6.946 6.831 1.00 95.69 116 LEU A O 1
ATOM 931 N N . ARG A 1 117 ? -9.353 5.532 7.486 1.00 91.56 117 ARG A N 1
ATOM 932 C CA . ARG A 1 117 ? -10.071 5.097 8.694 1.00 91.56 117 ARG A CA 1
ATOM 933 C C . ARG A 1 117 ? -10.201 6.183 9.759 1.00 91.56 117 ARG A C 1
ATOM 935 O O . ARG A 1 117 ? -11.130 6.131 10.553 1.00 91.56 117 ARG A O 1
ATOM 942 N N . ILE A 1 118 ? -9.310 7.174 9.782 1.00 89.44 118 ILE A N 1
ATOM 943 C CA . ILE A 1 118 ? -9.476 8.350 10.653 1.00 89.44 118 ILE A CA 1
ATOM 944 C C . ILE A 1 118 ? -10.705 9.170 10.223 1.00 89.44 118 ILE A C 1
ATOM 946 O O . ILE A 1 118 ? -11.353 9.795 11.058 1.00 89.44 118 ILE A O 1
ATOM 950 N N . LYS A 1 119 ? -11.043 9.152 8.927 1.00 85.44 119 LYS A N 1
ATOM 951 C CA . LYS A 1 119 ? -12.137 9.938 8.341 1.00 85.44 119 LYS A CA 1
ATOM 952 C C . LYS A 1 119 ? -13.475 9.183 8.245 1.00 85.44 119 LYS A C 1
ATOM 954 O O . LYS A 1 119 ? -14.513 9.841 8.216 1.00 85.44 119 LYS A O 1
ATOM 959 N N . PHE A 1 120 ? -13.454 7.847 8.158 1.00 83.25 120 PHE A N 1
ATOM 960 C CA . PHE A 1 120 ? -14.618 6.971 7.917 1.00 83.25 120 PHE A CA 1
ATOM 961 C C . PHE A 1 120 ? -14.726 5.819 8.921 1.00 83.25 120 PHE A C 1
ATOM 963 O O . PHE A 1 120 ? -15.839 5.645 9.461 1.00 83.25 120 PHE A O 1
#

Mean predicted aligned error: 2.98 Å

Radius of gyration: 14.61 Å; Cα contacts (8 Å, |Δi|>4): 119; chains: 1; bounding box: 36×27×40 Å

Nearest PDB structures (foldseek):
  5gpn-assembly1_Ag  TM=4.284E-01  e=3.906E+00  Sus scrofa
  8uew-assembly1_1Y  TM=4.461E-01  e=4.792E+00  Sus scrofa
  5gup-assembly1_V  TM=4.289E-01  e=4.553E+00  Sus scrofa
  8ueo-assembly1_1Y  TM=4.100E-01  e=6.188E+00  Sus scrofa